Protein AF-A0A3L7WQB8-F1 (afdb_monomer_lite)

Secondary structure (DSSP, 8-state):
-PPP------EEEE---TTS-HHHHHHHHHHHH-PEEE----TT-TTHHHHHH-HHHHHHHHHHHHHHHHHHHHHHHHH--S-EEEES-HHHHHHH--

Foldseek 3Di:
DDDDPPQDAAEAEDDDDPPPCLVVVQVVVCVVPVAAEAEDDPPDQPCPVVCVVPVVVCVVVSVVVNVVVLVVSVVVVVPDSHHYYYYDHPVNCVPPPD

Sequence (98 aa):
MQQPNHNRRFHVSIAGNIGVGKSTLVQILVEEFGWQPYYELVSDHPYLDDYYGDRERWGFHSQIWFLTQRFEQHLEIADTPSSILEDRSMYEDYEIFV

Radius of gyration: 16.56 Å; chains: 1; bounding box: 36×27×58 Å

Structure (mmCIF, N/CA/C/O backbone):
data_AF-A0A3L7WQB8-F1
#
_entry.id   AF-A0A3L7WQB8-F1
#
loop_
_atom_site.group_PDB
_atom_site.id
_atom_site.type_symbol
_atom_site.label_atom_id
_atom_site.label_alt_id
_atom_site.label_comp_id
_atom_site.label_asym_id
_atom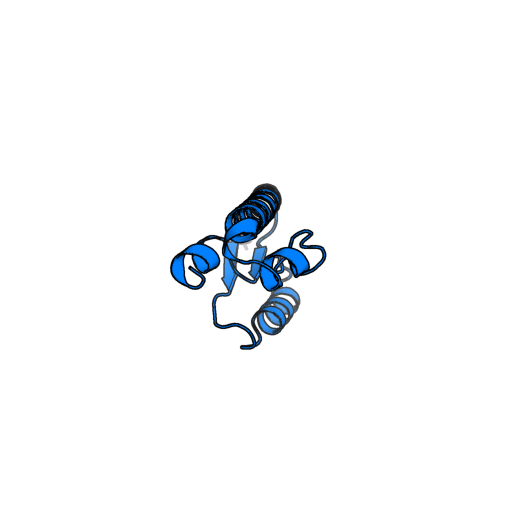_site.label_entity_id
_atom_site.label_seq_id
_atom_site.pdbx_PDB_ins_code
_atom_site.Cartn_x
_atom_site.Cartn_y
_atom_site.Cartn_z
_atom_site.occupancy
_atom_site.B_iso_or_equiv
_atom_site.auth_seq_id
_atom_site.auth_comp_id
_atom_site.auth_asym_id
_atom_site.auth_atom_id
_atom_site.pdbx_PDB_model_num
ATOM 1 N N . MET A 1 1 ? -20.917 -0.708 35.702 1.00 40.84 1 MET A N 1
ATOM 2 C CA . MET A 1 1 ? -19.957 -1.473 34.880 1.00 40.84 1 MET A CA 1
ATOM 3 C C . MET A 1 1 ? -19.376 -0.501 33.868 1.00 40.84 1 MET A C 1
ATOM 5 O O . MET A 1 1 ? -20.115 -0.022 33.019 1.00 40.84 1 MET A O 1
ATOM 9 N N . GLN A 1 2 ? -18.126 -0.082 34.065 1.00 35.38 2 GLN A N 1
ATOM 10 C CA . GLN A 1 2 ? -17.453 0.899 33.210 1.00 35.38 2 GLN A CA 1
ATOM 11 C C . GLN A 1 2 ? -17.126 0.221 31.870 1.00 35.38 2 GLN A C 1
ATOM 13 O O . GLN A 1 2 ? -16.479 -0.825 31.869 1.00 35.38 2 GLN A O 1
ATOM 18 N N . GLN A 1 3 ? -17.604 0.771 30.753 1.00 44.72 3 GLN A N 1
ATOM 19 C CA . GLN A 1 3 ? -17.222 0.292 29.422 1.00 44.72 3 GLN A CA 1
ATOM 20 C C . GLN A 1 3 ? -15.720 0.564 29.197 1.00 44.72 3 GLN A C 1
ATOM 22 O O . GLN A 1 3 ? -15.242 1.613 29.641 1.00 44.72 3 GLN A O 1
ATOM 27 N N . PRO A 1 4 ? -14.950 -0.332 28.551 1.00 44.31 4 PRO A N 1
ATOM 28 C CA . PRO A 1 4 ? -13.532 -0.084 28.308 1.00 44.31 4 PRO A CA 1
ATOM 29 C C . PRO A 1 4 ? -13.375 1.087 27.330 1.00 44.31 4 PRO A C 1
ATOM 31 O O . PRO A 1 4 ? -14.054 1.124 26.306 1.00 44.31 4 PRO A O 1
ATOM 34 N N . ASN A 1 5 ? -12.467 2.022 27.619 1.00 48.69 5 ASN A N 1
ATOM 35 C CA . ASN A 1 5 ? -12.050 3.081 26.693 1.00 48.69 5 ASN A CA 1
ATOM 36 C C . ASN A 1 5 ? -11.554 2.469 25.366 1.00 48.69 5 ASN A C 1
ATOM 38 O O . ASN A 1 5 ? -10.424 1.989 25.295 1.00 48.69 5 ASN A O 1
ATOM 42 N N . HIS A 1 6 ? -12.370 2.497 24.311 1.00 50.53 6 HIS A N 1
ATOM 43 C CA . HIS A 1 6 ? -12.023 1.984 22.978 1.00 50.53 6 HIS A CA 1
ATOM 44 C C . HIS A 1 6 ? -11.503 3.098 22.061 1.00 50.53 6 HIS A C 1
ATOM 46 O O . HIS A 1 6 ? -12.119 3.393 21.047 1.00 50.53 6 HIS A O 1
ATOM 52 N N . ASN A 1 7 ? -10.377 3.739 22.396 1.00 61.03 7 ASN A N 1
ATOM 53 C CA . ASN A 1 7 ? -9.801 4.770 21.514 1.00 61.03 7 ASN A CA 1
ATOM 54 C C . ASN A 1 7 ? -8.429 4.405 20.934 1.00 61.03 7 ASN A C 1
ATOM 56 O O . ASN A 1 7 ? -7.633 5.283 20.610 1.00 61.03 7 ASN A O 1
ATOM 60 N N . ARG A 1 8 ? -8.120 3.107 20.822 1.00 78.88 8 ARG A N 1
ATOM 61 C CA . ARG A 1 8 ? -6.887 2.640 20.178 1.00 78.88 8 ARG A CA 1
ATOM 62 C C . ARG A 1 8 ? -7.197 2.152 18.764 1.00 78.88 8 ARG A C 1
ATOM 64 O O . ARG A 1 8 ? -7.762 1.077 18.601 1.00 78.88 8 ARG A O 1
ATOM 71 N N . ARG A 1 9 ? -6.799 2.948 17.768 1.00 89.31 9 ARG A N 1
ATOM 72 C CA . ARG A 1 9 ? -6.767 2.566 16.350 1.00 89.31 9 ARG A CA 1
ATOM 73 C C . ARG A 1 9 ? -5.582 1.633 16.098 1.00 89.31 9 ARG A C 1
ATOM 75 O O . ARG A 1 9 ? -4.486 1.892 16.601 1.00 89.31 9 ARG A O 1
ATOM 82 N N . PHE A 1 10 ? -5.789 0.579 15.317 1.00 94.25 10 PHE A N 1
ATOM 83 C CA . PHE A 1 10 ? -4.724 -0.311 14.854 1.00 94.25 10 PHE A CA 1
ATOM 84 C C . PHE A 1 10 ? -4.432 -0.073 13.370 1.00 94.25 10 PHE A C 1
ATOM 86 O O . PHE A 1 10 ? -5.353 0.109 12.581 1.00 94.25 10 PHE A O 1
ATOM 93 N N . HIS A 1 11 ? -3.151 -0.085 13.006 1.00 94.44 11 HIS A N 1
ATOM 94 C CA . HIS A 1 11 ? -2.672 -0.170 11.624 1.00 94.44 11 HIS A CA 1
ATOM 95 C C . HIS A 1 11 ? -1.907 -1.477 11.525 1.00 94.44 11 HIS A C 1
ATOM 97 O O . HIS A 1 11 ? -0.880 -1.638 12.185 1.00 94.44 11 HIS A O 1
ATOM 103 N N . VAL A 1 12 ? -2.447 -2.428 10.767 1.00 94.56 12 VAL A N 1
ATOM 104 C CA . VAL A 1 12 ? -1.831 -3.740 10.571 1.00 94.56 12 VAL A CA 1
ATOM 105 C C . VAL A 1 12 ? -1.598 -3.958 9.086 1.00 94.56 12 VAL A C 1
ATOM 107 O O . VAL A 1 12 ? -2.543 -3.913 8.309 1.00 94.56 12 VAL A O 1
ATOM 110 N N . SER A 1 13 ? -0.353 -4.225 8.704 1.00 92.88 13 SER A N 1
ATOM 111 C CA . SER A 1 13 ? -0.004 -4.611 7.336 1.00 92.88 13 SER A CA 1
ATOM 112 C C . SER A 1 13 ? 0.242 -6.117 7.276 1.00 92.88 13 SER A C 1
ATOM 114 O O . SER A 1 13 ? 0.925 -6.678 8.137 1.00 92.88 13 SER A O 1
ATOM 116 N N . ILE A 1 14 ? -0.313 -6.778 6.264 1.00 92.12 14 ILE A N 1
ATOM 117 C CA . ILE A 1 14 ? -0.101 -8.199 5.994 1.00 92.12 14 ILE A CA 1
ATOM 118 C C . ILE A 1 14 ? 1.018 -8.327 4.966 1.00 92.12 14 ILE A C 1
ATOM 120 O O . ILE A 1 14 ? 0.906 -7.799 3.861 1.00 92.12 14 ILE A O 1
ATOM 124 N N . ALA A 1 15 ? 2.080 -9.044 5.340 1.00 89.94 15 ALA A N 1
ATOM 125 C CA . ALA A 1 15 ? 3.261 -9.224 4.508 1.00 89.94 15 ALA A CA 1
ATOM 126 C C . ALA A 1 15 ? 3.450 -10.673 4.042 1.00 89.94 15 ALA A C 1
ATOM 128 O O . ALA A 1 15 ? 3.071 -11.616 4.742 1.00 89.94 15 ALA A O 1
ATOM 129 N N . GLY A 1 16 ? 4.053 -10.861 2.865 1.00 86.62 16 GLY A N 1
ATOM 130 C CA . GLY A 1 16 ? 4.354 -12.190 2.323 1.00 86.62 16 GLY A CA 1
ATOM 131 C C . GLY A 1 16 ? 4.460 -12.272 0.799 1.00 86.62 16 GLY A C 1
ATOM 132 O O . GLY A 1 16 ? 4.090 -11.356 0.066 1.00 86.62 16 GLY A O 1
ATOM 133 N N . ASN A 1 17 ? 4.935 -13.417 0.304 1.00 84.94 17 ASN A N 1
ATOM 134 C CA . ASN A 1 17 ? 5.206 -13.628 -1.122 1.00 84.94 17 ASN A CA 1
ATOM 135 C C . ASN A 1 17 ? 3.979 -13.407 -2.026 1.00 84.94 17 ASN A C 1
ATOM 137 O O . ASN A 1 17 ? 2.819 -13.550 -1.623 1.00 84.94 17 ASN A O 1
ATOM 141 N N . ILE A 1 18 ? 4.245 -13.090 -3.294 1.00 81.44 18 ILE A N 1
ATOM 142 C CA . ILE A 1 18 ? 3.215 -13.007 -4.335 1.00 81.44 18 ILE A CA 1
ATOM 143 C C . ILE A 1 18 ? 2.525 -14.374 -4.461 1.00 81.44 18 ILE A C 1
ATOM 145 O O . ILE A 1 18 ? 3.183 -15.412 -4.503 1.00 81.44 18 ILE A O 1
ATOM 149 N N . GLY A 1 19 ? 1.189 -14.376 -4.490 1.00 84.88 19 GLY A N 1
ATOM 150 C CA . GLY A 1 19 ? 0.385 -15.593 -4.646 1.00 84.88 19 GLY A CA 1
ATOM 151 C C . GLY A 1 19 ? 0.139 -16.413 -3.371 1.00 84.88 19 GLY A C 1
ATOM 152 O O . GLY A 1 19 ? -0.528 -17.438 -3.452 1.00 84.88 19 GLY A O 1
ATOM 153 N N . VAL A 1 20 ? 0.605 -15.977 -2.190 1.00 91.44 20 VAL A N 1
ATOM 154 C CA . VAL A 1 20 ? 0.386 -16.711 -0.918 1.00 91.44 20 VAL A CA 1
ATOM 155 C C . VAL A 1 20 ? -1.032 -16.556 -0.335 1.00 91.44 20 VAL A C 1
ATOM 157 O O . VAL A 1 20 ? -1.387 -17.251 0.610 1.00 91.44 20 VAL A O 1
ATOM 160 N N . GLY A 1 21 ? -1.854 -15.656 -0.891 1.00 92.12 21 GLY A N 1
ATOM 161 C CA . GLY A 1 21 ? -3.234 -15.424 -0.437 1.00 92.12 21 GLY A CA 1
ATOM 162 C C . GLY A 1 21 ? -3.413 -14.284 0.575 1.00 92.12 21 GLY A C 1
ATOM 163 O O . GLY A 1 21 ? -4.356 -14.314 1.361 1.00 92.12 21 GLY A O 1
ATOM 164 N N . LYS A 1 22 ? -2.536 -13.268 0.564 1.00 93.56 22 LYS A N 1
ATOM 165 C CA . LYS A 1 22 ? -2.625 -12.097 1.461 1.00 93.56 22 LYS A CA 1
ATOM 166 C C . LYS A 1 22 ? -3.965 -11.370 1.362 1.00 93.56 22 LYS A C 1
ATOM 168 O O . LYS A 1 22 ? -4.617 -11.182 2.383 1.00 93.56 22 LYS A O 1
ATOM 173 N N . SER A 1 23 ? -4.415 -11.058 0.148 1.00 92.81 23 SER A N 1
ATOM 174 C CA . SER A 1 23 ? -5.684 -10.358 -0.084 1.00 92.81 23 SER A CA 1
ATOM 175 C C . SER A 1 23 ? -6.878 -11.139 0.470 1.00 92.81 23 SER A C 1
ATOM 177 O O . SER A 1 23 ? -7.784 -10.559 1.061 1.00 92.81 23 SER A O 1
ATOM 179 N N . THR A 1 24 ? -6.848 -12.472 0.362 1.00 95.12 24 THR A N 1
ATOM 180 C CA . THR A 1 24 ? -7.861 -13.354 0.960 1.00 95.12 24 THR A CA 1
ATOM 181 C C . THR A 1 24 ? -7.828 -13.297 2.486 1.00 95.12 24 THR A C 1
ATOM 183 O O . THR A 1 24 ? -8.878 -13.215 3.115 1.00 95.12 24 THR A O 1
ATOM 186 N N . LEU A 1 25 ? -6.638 -13.304 3.095 1.00 95.44 25 LEU A N 1
ATOM 187 C CA . LEU A 1 25 ? -6.501 -13.146 4.543 1.00 95.44 25 LEU A CA 1
ATOM 188 C C . LEU A 1 25 ? -7.012 -11.775 5.010 1.00 95.44 25 LEU A C 1
ATOM 190 O O . LEU A 1 25 ? -7.742 -11.711 5.994 1.00 95.44 25 LEU A O 1
ATOM 194 N N . VAL A 1 26 ? -6.674 -10.695 4.298 1.00 95.69 26 VAL A N 1
ATOM 195 C CA . VAL A 1 26 ? -7.176 -9.342 4.586 1.00 95.69 26 VAL A CA 1
ATOM 196 C C . VAL A 1 26 ? -8.700 -9.322 4.560 1.00 95.69 26 VAL A C 1
ATOM 198 O O . VAL A 1 26 ? -9.302 -8.839 5.515 1.00 95.69 26 VAL A O 1
ATOM 201 N N . GLN A 1 27 ? -9.322 -9.907 3.534 1.00 95.50 27 GLN A N 1
ATOM 202 C CA . GLN A 1 27 ? -10.778 -9.979 3.436 1.00 95.50 27 GLN A CA 1
ATOM 203 C C . GLN A 1 27 ? -11.404 -10.698 4.643 1.00 95.50 27 GLN A C 1
ATOM 205 O O . GLN A 1 27 ? -12.313 -10.154 5.266 1.00 95.50 27 GLN A O 1
ATOM 210 N N . ILE A 1 28 ? -10.888 -11.875 5.014 1.00 96.88 28 ILE A N 1
ATOM 211 C CA . ILE A 1 28 ? -11.387 -12.639 6.171 1.00 96.88 28 ILE A CA 1
ATOM 212 C C . ILE A 1 28 ? -11.282 -11.805 7.456 1.00 96.88 28 ILE A C 1
ATOM 214 O O . ILE A 1 28 ? -12.225 -11.727 8.237 1.00 96.88 28 ILE A O 1
ATOM 218 N N . LEU A 1 29 ? -10.142 -11.148 7.681 1.00 96.12 29 LEU A N 1
ATOM 219 C CA . LEU A 1 29 ? -9.923 -10.345 8.886 1.00 96.12 29 LEU A CA 1
ATOM 220 C C . LEU A 1 29 ? -10.812 -9.091 8.919 1.00 96.12 29 LEU A C 1
ATOM 222 O O . LEU A 1 29 ? -11.271 -8.689 9.986 1.00 96.12 29 LEU A O 1
ATOM 226 N N . VAL A 1 30 ? -11.075 -8.476 7.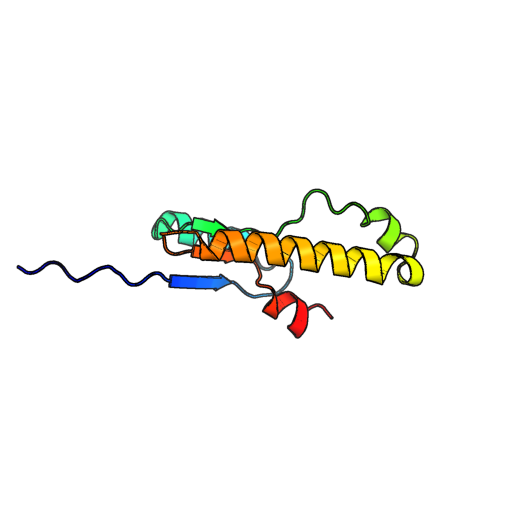769 1.00 95.50 30 VAL A N 1
ATOM 227 C CA . VAL A 1 30 ? -11.992 -7.335 7.642 1.00 95.50 30 VAL A CA 1
ATOM 228 C C . VAL A 1 30 ? -13.422 -7.741 7.975 1.00 95.50 30 VAL A C 1
ATOM 230 O O . VAL A 1 30 ? -14.094 -7.013 8.702 1.00 95.50 30 VAL A O 1
ATOM 233 N N . GLU A 1 31 ? -13.875 -8.900 7.493 1.00 95.56 31 GLU A N 1
ATOM 234 C CA . GLU A 1 31 ? -15.207 -9.438 7.792 1.00 95.56 31 GLU A CA 1
ATOM 235 C C . GLU A 1 31 ? -15.381 -9.732 9.294 1.00 95.56 31 GLU A C 1
ATOM 237 O O . GLU A 1 31 ? -16.429 -9.423 9.861 1.00 95.56 31 GLU A O 1
ATOM 242 N N . GLU A 1 32 ? -14.343 -10.249 9.958 1.00 96.50 32 GLU A N 1
ATOM 243 C CA . GLU A 1 32 ? -14.365 -10.564 11.394 1.00 96.50 32 GLU A CA 1
ATOM 244 C C . GLU A 1 32 ? -14.251 -9.323 12.299 1.00 96.50 32 GLU A C 1
ATOM 246 O O . GLU A 1 32 ? -14.922 -9.230 13.330 1.00 96.50 32 GLU A O 1
ATOM 251 N N . PHE A 1 33 ? -13.396 -8.355 11.946 1.00 94.25 33 PHE A N 1
ATOM 252 C CA . PHE A 1 33 ? -13.084 -7.210 12.813 1.00 94.25 33 PHE A CA 1
ATOM 253 C C . PHE A 1 33 ? -13.784 -5.901 12.429 1.00 94.25 33 PHE A C 1
ATOM 255 O O . PHE A 1 33 ? -13.775 -4.956 13.223 1.00 94.25 33 PHE A O 1
ATOM 262 N N . GLY A 1 34 ? -14.367 -5.809 11.232 1.00 93.94 34 GLY A N 1
ATOM 263 C CA . GLY A 1 34 ? -14.973 -4.580 10.710 1.00 93.94 34 GLY A CA 1
ATOM 264 C C . GLY A 1 34 ? -13.965 -3.449 10.468 1.00 93.94 34 GLY A C 1
ATOM 265 O O . GLY A 1 34 ? -14.306 -2.276 10.617 1.00 93.94 34 GLY A O 1
ATOM 266 N N . TRP A 1 35 ? -12.704 -3.784 10.181 1.00 95.50 35 TRP A N 1
ATOM 267 C CA . TRP A 1 35 ? -11.633 -2.812 9.912 1.00 95.50 35 TRP A CA 1
ATOM 268 C C . TRP A 1 35 ? -11.629 -2.383 8.442 1.00 95.50 35 TRP A C 1
ATOM 270 O O . TRP A 1 35 ? -12.122 -3.108 7.586 1.00 95.50 35 TRP A O 1
ATOM 280 N N . GLN A 1 36 ? -11.062 -1.216 8.136 1.00 96.00 36 GLN A N 1
ATOM 281 C CA . GLN A 1 36 ? -10.987 -0.716 6.760 1.00 96.00 36 GLN A CA 1
ATOM 282 C C . GLN A 1 36 ? -9.852 -1.421 5.988 1.00 96.00 36 GLN A C 1
ATOM 284 O O . GLN A 1 36 ? -8.696 -1.314 6.410 1.00 96.00 36 GLN A O 1
ATOM 289 N N . PRO A 1 37 ? -10.133 -2.116 4.871 1.00 95.69 37 PRO A N 1
ATOM 290 C CA . PRO A 1 37 ? -9.090 -2.680 4.023 1.00 95.69 37 PRO A CA 1
ATOM 291 C C . PRO A 1 37 ? -8.439 -1.631 3.119 1.00 95.69 37 PRO A C 1
ATOM 293 O O . PRO A 1 37 ? -9.120 -0.767 2.569 1.00 95.69 37 PRO A O 1
ATOM 296 N N . TYR A 1 38 ? -7.145 -1.808 2.879 1.00 94.06 38 TYR A N 1
ATOM 297 C CA . TYR A 1 38 ? -6.353 -1.129 1.861 1.00 94.06 38 TYR A CA 1
ATOM 298 C C . TYR A 1 38 ? -5.629 -2.181 1.031 1.00 94.06 38 TYR A C 1
ATOM 300 O O . TYR A 1 38 ? -4.744 -2.856 1.544 1.00 94.06 38 TYR A O 1
ATOM 308 N N . TYR A 1 39 ? -6.029 -2.360 -0.226 1.00 91.00 39 TYR A N 1
ATOM 309 C CA . TYR A 1 39 ? -5.458 -3.386 -1.101 1.00 91.00 39 TYR A CA 1
ATOM 310 C C . TYR A 1 39 ? -4.292 -2.855 -1.945 1.00 91.00 39 TYR A C 1
ATOM 312 O O . TYR A 1 39 ? -4.135 -1.644 -2.123 1.00 91.00 39 TYR A O 1
ATOM 320 N N . GLU A 1 40 ? -3.492 -3.769 -2.496 1.00 83.31 40 GLU A N 1
ATOM 321 C CA . GLU A 1 40 ? -2.456 -3.434 -3.473 1.00 83.31 40 GLU A CA 1
ATOM 322 C C . GLU A 1 40 ? -3.077 -2.799 -4.732 1.00 83.31 40 GLU A C 1
ATOM 324 O O . GLU A 1 40 ? -4.035 -3.318 -5.311 1.00 83.31 40 GLU A O 1
ATOM 329 N N . LEU A 1 41 ? -2.515 -1.671 -5.172 1.00 75.44 41 LEU A N 1
ATOM 330 C CA . LEU A 1 41 ? -2.927 -0.969 -6.387 1.00 75.44 41 LEU A CA 1
ATOM 331 C C . LEU A 1 41 ? -2.322 -1.673 -7.611 1.00 75.44 41 LEU A C 1
ATOM 333 O O . LEU A 1 41 ? -1.192 -1.399 -8.005 1.00 75.44 41 LEU A O 1
ATOM 337 N N . VAL A 1 42 ? -3.070 -2.618 -8.187 1.00 67.00 42 VAL A N 1
ATOM 338 C CA . VAL A 1 42 ? -2.627 -3.405 -9.358 1.00 67.00 42 VAL A CA 1
ATOM 339 C C . VAL A 1 42 ? -3.205 -2.867 -10.674 1.00 67.00 42 VAL A C 1
ATOM 341 O O . VAL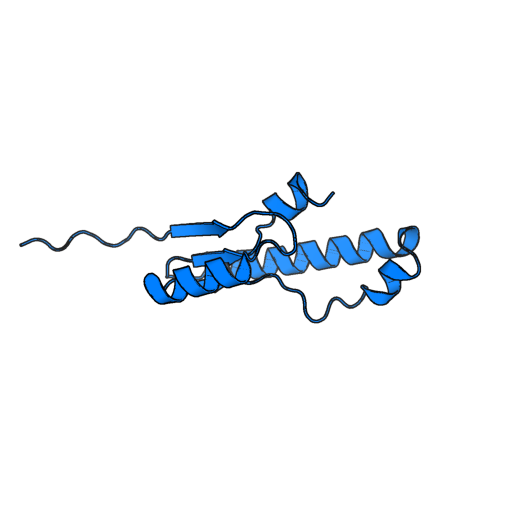 A 1 42 ? -2.627 -3.069 -11.741 1.00 67.00 42 VAL A O 1
ATOM 344 N N . SER A 1 43 ? -4.347 -2.182 -10.630 1.00 58.56 43 SER A N 1
ATOM 345 C CA . SER A 1 43 ? -5.054 -1.720 -11.826 1.00 58.56 43 SER A CA 1
ATOM 346 C C . SER A 1 43 ? -4.603 -0.316 -12.236 1.00 58.56 43 SER A C 1
ATOM 348 O O . SER A 1 43 ? -4.679 0.602 -11.428 1.00 58.56 43 SER A O 1
ATOM 350 N N . ASP A 1 44 ? -4.191 -0.176 -13.500 1.00 71.25 44 ASP A N 1
ATOM 351 C CA . ASP A 1 44 ? -3.838 1.068 -14.212 1.00 71.25 44 ASP A CA 1
ATOM 352 C C . ASP A 1 44 ? -2.392 1.590 -14.083 1.00 71.25 44 ASP A C 1
ATOM 354 O O . ASP A 1 44 ? -2.160 2.793 -14.191 1.00 71.25 44 ASP A O 1
ATOM 358 N N . HIS A 1 45 ? -1.384 0.717 -13.945 1.00 83.06 45 HIS A N 1
ATOM 359 C CA . HIS A 1 45 ? 0.022 1.137 -14.069 1.00 83.06 45 HIS A CA 1
ATOM 360 C C . HIS A 1 45 ? 0.359 1.535 -15.531 1.00 83.06 45 HIS A C 1
ATOM 362 O O . HIS A 1 45 ? 0.536 0.654 -16.381 1.00 83.06 45 HIS A O 1
ATOM 368 N N . PRO A 1 46 ? 0.534 2.835 -15.854 1.00 88.19 46 PRO A N 1
ATOM 369 C CA . PRO A 1 46 ? 0.605 3.323 -17.236 1.00 88.19 46 PRO A CA 1
ATOM 370 C C . PRO A 1 46 ? 1.900 2.932 -17.953 1.00 88.19 46 PRO A C 1
ATOM 372 O O . PRO A 1 46 ? 1.949 2.947 -19.176 1.00 88.19 46 PRO A O 1
ATOM 375 N N . TYR A 1 47 ? 2.943 2.568 -17.204 1.00 88.31 47 TYR A N 1
ATOM 376 C CA . TYR A 1 47 ? 4.254 2.209 -17.750 1.00 88.31 47 TYR A CA 1
ATOM 377 C C . TYR A 1 47 ? 4.503 0.696 -17.746 1.00 88.31 47 TYR A C 1
ATOM 379 O O . TYR A 1 47 ? 5.654 0.280 -17.812 1.00 88.31 47 TYR A O 1
ATOM 387 N N . LEU A 1 48 ? 3.474 -0.144 -17.553 1.00 86.81 48 LEU A N 1
ATOM 388 C CA . LEU A 1 48 ? 3.701 -1.570 -17.270 1.00 86.81 48 LEU A CA 1
ATOM 389 C C . LEU A 1 48 ? 4.155 -2.295 -18.535 1.00 86.81 48 LEU A C 1
ATOM 391 O O . LEU A 1 48 ? 5.175 -2.982 -18.527 1.00 86.81 48 LEU A O 1
ATOM 395 N N . ASP A 1 49 ? 3.433 -2.070 -19.630 1.00 89.75 49 ASP A N 1
ATOM 396 C CA . ASP A 1 49 ? 3.767 -2.616 -20.944 1.00 89.75 49 ASP A CA 1
ATOM 397 C C . ASP A 1 49 ? 5.136 -2.108 -21.418 1.00 89.75 49 ASP A C 1
ATOM 399 O O . ASP A 1 49 ? 5.984 -2.888 -21.854 1.00 89.75 49 ASP A O 1
ATOM 403 N N . ASP A 1 50 ? 5.386 -0.809 -21.238 1.00 90.94 50 ASP A N 1
ATOM 404 C CA . ASP A 1 50 ? 6.658 -0.161 -21.555 1.00 90.94 50 ASP A CA 1
ATOM 405 C C . ASP A 1 50 ? 7.826 -0.732 -20.732 1.00 90.94 50 ASP A C 1
ATOM 407 O O . ASP A 1 50 ? 8.897 -1.008 -21.275 1.00 90.94 50 ASP A O 1
ATOM 411 N N . TYR A 1 51 ? 7.616 -0.981 -19.437 1.00 88.19 51 TYR A N 1
ATOM 412 C CA . TYR A 1 51 ? 8.596 -1.61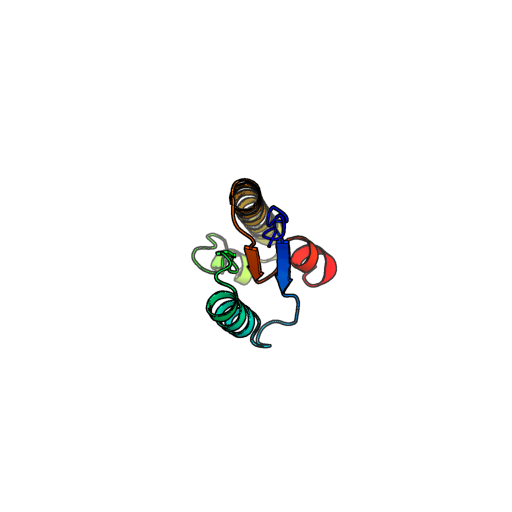8 -18.557 1.00 88.19 51 TYR A CA 1
ATOM 413 C C . TYR A 1 51 ? 8.940 -3.038 -19.008 1.00 88.19 51 TYR A C 1
ATOM 415 O O . TYR A 1 51 ? 10.115 -3.409 -19.032 1.00 88.19 51 TYR A O 1
ATOM 423 N N . TYR A 1 52 ? 7.945 -3.838 -19.401 1.00 87.38 52 TYR A N 1
ATOM 424 C CA . TYR A 1 52 ? 8.206 -5.173 -19.939 1.00 87.38 52 TYR A CA 1
ATOM 425 C C . TYR A 1 52 ? 8.891 -5.142 -21.313 1.00 87.38 52 TYR A C 1
ATOM 427 O O . TYR A 1 52 ? 9.616 -6.087 -21.633 1.00 87.38 52 TYR A O 1
ATOM 435 N N . GLY A 1 53 ? 8.709 -4.070 -22.090 1.00 93.25 53 GLY A N 1
ATOM 436 C CA . GLY A 1 53 ? 9.392 -3.847 -23.365 1.00 93.25 53 GLY A CA 1
ATOM 437 C C . GLY A 1 53 ? 10.846 -3.378 -23.230 1.00 93.25 53 GLY A C 1
ATOM 438 O O . GLY A 1 53 ? 11.709 -3.863 -23.959 1.00 93.25 53 GLY A O 1
ATOM 439 N N . ASP A 1 54 ? 11.131 -2.460 -22.303 1.00 93.69 54 ASP A N 1
ATOM 440 C CA . ASP A 1 54 ? 12.467 -1.896 -22.063 1.00 93.69 54 ASP A CA 1
ATOM 441 C C . ASP A 1 54 ? 12.629 -1.454 -20.596 1.00 93.69 54 ASP A C 1
ATOM 443 O O . ASP A 1 54 ? 12.333 -0.321 -20.201 1.00 93.69 54 ASP A O 1
ATOM 447 N N . ARG A 1 55 ? 13.140 -2.372 -19.770 1.00 90.12 55 ARG A N 1
ATOM 448 C CA . ARG A 1 55 ? 13.318 -2.146 -18.328 1.00 90.12 55 ARG A CA 1
ATOM 449 C C . ARG A 1 55 ? 14.335 -1.057 -18.003 1.00 90.12 55 ARG A C 1
ATOM 451 O O . ARG A 1 55 ? 14.168 -0.379 -16.993 1.00 90.12 55 ARG A O 1
ATOM 458 N N . GLU A 1 56 ? 15.385 -0.897 -18.809 1.00 92.69 56 GLU A N 1
ATOM 459 C CA . GLU A 1 56 ? 16.449 0.078 -18.533 1.00 92.69 56 GLU A CA 1
ATOM 460 C C . GLU A 1 56 ? 15.918 1.504 -18.707 1.00 92.69 56 GLU A C 1
ATOM 462 O O . GLU A 1 56 ? 16.165 2.379 -17.876 1.00 92.69 56 GLU A O 1
ATOM 467 N N . ARG A 1 57 ? 15.099 1.720 -19.740 1.00 94.19 57 ARG A N 1
ATOM 468 C CA . ARG A 1 57 ? 14.465 3.011 -20.009 1.00 94.19 57 ARG A CA 1
ATOM 469 C C . ARG A 1 57 ? 13.301 3.327 -19.065 1.00 94.19 57 ARG A C 1
ATOM 471 O O . ARG A 1 57 ? 13.143 4.476 -18.641 1.00 94.19 57 ARG A O 1
ATOM 478 N N . TRP A 1 58 ? 12.466 2.336 -18.753 1.00 94.00 58 TRP A N 1
ATOM 479 C CA . TRP A 1 58 ? 11.186 2.557 -18.066 1.00 94.00 58 TRP A CA 1
ATOM 480 C C . TRP A 1 58 ? 11.177 2.181 -16.586 1.00 94.00 58 TRP A C 1
ATOM 482 O O . TRP A 1 58 ? 10.230 2.533 -15.882 1.00 94.00 58 TRP A O 1
ATOM 492 N N . GLY A 1 59 ? 12.244 1.558 -16.077 1.00 90.38 59 GLY A N 1
ATOM 493 C CA . GLY A 1 59 ? 12.368 1.189 -14.666 1.00 90.38 59 GLY A CA 1
ATOM 494 C C . GLY A 1 59 ? 12.156 2.371 -13.724 1.00 90.38 59 GLY A C 1
ATOM 495 O O . GLY A 1 59 ? 11.344 2.286 -12.811 1.00 90.38 59 GLY A O 1
ATOM 496 N N . PHE A 1 60 ? 12.799 3.511 -13.992 1.00 91.25 60 PHE A N 1
ATOM 497 C CA . PHE A 1 60 ? 12.638 4.706 -13.158 1.00 91.25 60 PH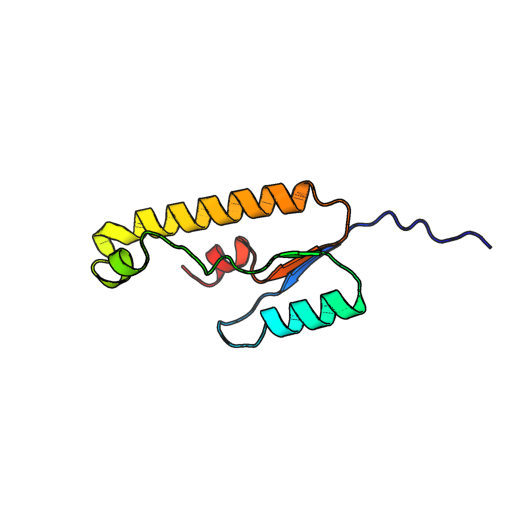E A CA 1
ATOM 498 C C . PHE A 1 60 ? 11.189 5.224 -13.127 1.00 91.25 60 PHE A C 1
ATOM 500 O O . PHE A 1 60 ? 10.660 5.514 -12.059 1.00 91.25 60 PHE A O 1
ATOM 507 N N . HIS A 1 61 ? 10.526 5.299 -14.283 1.00 91.88 61 HIS A N 1
ATOM 508 C CA . HIS A 1 61 ? 9.147 5.789 -14.390 1.00 91.88 61 HIS A CA 1
ATOM 509 C C . HIS A 1 61 ? 8.164 4.886 -13.638 1.00 91.88 61 HIS A C 1
ATOM 511 O O . HIS A 1 61 ? 7.309 5.382 -12.905 1.00 91.88 61 HIS A O 1
ATOM 517 N N . SER A 1 62 ? 8.330 3.568 -13.779 1.00 89.31 62 SER A N 1
ATOM 518 C CA . SER A 1 62 ? 7.540 2.573 -13.054 1.00 89.31 62 SER A CA 1
ATOM 519 C C . SER A 1 62 ? 7.714 2.714 -11.538 1.00 89.31 62 SER A C 1
ATOM 521 O O . SER A 1 62 ? 6.729 2.818 -10.810 1.00 89.31 62 SER A O 1
ATOM 523 N N . GLN A 1 63 ? 8.956 2.835 -11.059 1.00 86.81 63 GLN A N 1
ATOM 524 C CA . GLN A 1 63 ? 9.239 2.989 -9.628 1.00 86.81 63 GLN A CA 1
ATOM 525 C C . GLN A 1 63 ? 8.675 4.295 -9.042 1.00 86.81 63 GLN A C 1
ATOM 527 O O . GLN A 1 63 ? 8.104 4.288 -7.952 1.00 86.81 63 GLN A O 1
ATOM 532 N N . ILE A 1 64 ? 8.760 5.418 -9.768 1.00 90.56 64 ILE A N 1
ATOM 533 C CA . ILE A 1 64 ? 8.161 6.694 -9.334 1.00 90.56 64 ILE A CA 1
ATOM 534 C C . ILE A 1 64 ? 6.631 6.618 -9.283 1.00 90.56 64 ILE A C 1
ATOM 536 O O . ILE A 1 64 ? 6.016 7.195 -8.380 1.00 90.56 64 ILE A O 1
ATOM 540 N N . TRP A 1 65 ? 6.009 5.905 -10.225 1.00 89.31 65 TRP A N 1
ATOM 541 C CA . TRP A 1 65 ? 4.568 5.678 -10.194 1.00 89.31 65 TRP A CA 1
ATOM 542 C C . TRP A 1 65 ? 4.167 4.892 -8.942 1.00 89.31 65 TRP A C 1
ATOM 544 O O . TRP A 1 65 ? 3.332 5.376 -8.180 1.00 89.31 65 TRP A O 1
ATOM 554 N N . PHE A 1 66 ? 4.825 3.758 -8.661 1.00 85.38 66 PHE A N 1
ATOM 555 C CA . PHE A 1 66 ? 4.553 2.964 -7.456 1.00 85.38 66 PHE A CA 1
ATOM 556 C C . PHE A 1 66 ? 4.728 3.786 -6.175 1.00 85.38 66 PHE A C 1
ATOM 558 O O . PHE A 1 66 ? 3.854 3.766 -5.309 1.00 85.38 66 PHE A O 1
ATOM 565 N N . LEU A 1 67 ? 5.803 4.576 -6.077 1.00 87.31 67 LEU A N 1
ATOM 566 C CA . LEU A 1 67 ? 6.039 5.455 -4.929 1.00 87.31 67 LEU A CA 1
ATOM 567 C C . LEU A 1 67 ? 4.900 6.466 -4.726 1.00 87.31 67 LEU A C 1
ATOM 569 O O . LEU A 1 67 ? 4.471 6.691 -3.595 1.00 87.31 67 LEU A O 1
ATOM 573 N N . THR A 1 68 ? 4.405 7.066 -5.811 1.00 89.81 68 THR A N 1
ATOM 574 C CA . THR A 1 68 ? 3.317 8.055 -5.759 1.00 89.81 68 THR A CA 1
ATOM 575 C C . THR A 1 68 ? 2.020 7.408 -5.279 1.00 89.81 68 THR A C 1
ATOM 577 O O . THR A 1 68 ? 1.383 7.922 -4.364 1.00 89.81 68 THR A O 1
ATOM 580 N N . GLN A 1 69 ? 1.676 6.241 -5.826 1.00 88.25 69 GLN A N 1
ATOM 581 C CA . GLN A 1 69 ? 0.496 5.475 -5.420 1.00 88.25 69 GLN A CA 1
ATOM 582 C C . GLN A 1 69 ? 0.545 5.066 -3.940 1.00 88.25 69 GLN A C 1
ATOM 584 O O . GLN A 1 69 ? -0.438 5.209 -3.213 1.00 88.25 69 GLN A O 1
ATOM 589 N N . ARG A 1 70 ? 1.715 4.634 -3.451 1.00 86.75 70 ARG A N 1
ATOM 590 C CA . ARG A 1 70 ? 1.918 4.324 -2.025 1.00 86.75 70 ARG A CA 1
ATOM 591 C C . ARG A 1 70 ? 1.788 5.546 -1.133 1.00 86.75 70 ARG A C 1
ATOM 593 O O . ARG A 1 70 ? 1.227 5.448 -0.045 1.00 86.75 70 ARG A O 1
ATOM 600 N N . PHE A 1 71 ? 2.297 6.687 -1.579 1.00 89.75 71 PHE A N 1
ATOM 601 C CA . PHE A 1 71 ? 2.190 7.925 -0.822 1.00 89.75 71 PHE A CA 1
ATOM 602 C C . PHE A 1 71 ? 0.732 8.384 -0.690 1.00 89.75 71 PHE A C 1
ATOM 604 O O . PHE A 1 71 ? 0.300 8.710 0.413 1.00 89.75 71 PHE A O 1
ATOM 611 N N . GLU A 1 72 ? -0.042 8.342 -1.776 1.00 91.00 72 GLU A N 1
ATOM 612 C CA . GLU A 1 72 ? -1.475 8.668 -1.768 1.00 91.00 72 GLU A CA 1
ATOM 613 C C . GLU A 1 72 ? -2.260 7.746 -0.825 1.00 91.00 72 GLU A C 1
ATOM 615 O O . GLU A 1 72 ? -2.987 8.228 0.045 1.00 91.00 72 GLU A O 1
ATOM 620 N N . GLN A 1 73 ? -2.034 6.432 -0.914 1.00 91.00 73 GLN A N 1
ATOM 621 C CA . GLN A 1 73 ? -2.648 5.450 -0.017 1.00 91.00 73 GLN A CA 1
ATOM 622 C C . GLN A 1 73 ? -2.270 5.692 1.455 1.00 91.00 73 GLN A C 1
ATOM 624 O O . GLN A 1 73 ? -3.112 5.585 2.346 1.00 91.00 73 GLN A O 1
ATOM 629 N N . HIS A 1 74 ? -1.015 6.055 1.734 1.00 91.38 74 HIS A N 1
ATOM 630 C CA . HIS A 1 74 ? -0.567 6.348 3.095 1.00 91.38 74 HIS A CA 1
ATOM 631 C C . HIS A 1 74 ? -1.261 7.582 3.690 1.00 91.38 74 HIS A C 1
ATOM 633 O O . HIS A 1 74 ? -1.601 7.582 4.875 1.00 91.38 74 HIS A O 1
ATOM 639 N N . LEU A 1 75 ? -1.497 8.619 2.879 1.00 93.31 75 LEU A N 1
ATOM 640 C CA . LEU A 1 75 ? -2.269 9.790 3.299 1.00 93.31 75 LEU A CA 1
ATOM 641 C C . LEU A 1 75 ? -3.725 9.414 3.618 1.00 93.31 75 LEU A C 1
ATOM 643 O O . LEU A 1 75 ? -4.240 9.817 4.658 1.00 93.31 75 LEU A O 1
ATOM 647 N N . GLU A 1 76 ? -4.357 8.578 2.793 1.00 93.50 76 GLU A N 1
ATOM 648 C CA . GLU A 1 76 ? -5.724 8.091 3.035 1.00 93.50 76 GLU A CA 1
ATOM 649 C C . GLU A 1 76 ? -5.828 7.273 4.339 1.00 93.50 76 GLU A C 1
ATOM 651 O O . GLU A 1 76 ? -6.724 7.479 5.167 1.00 93.50 76 GLU A O 1
ATOM 656 N N . ILE A 1 77 ? -4.851 6.393 4.582 1.00 93.06 77 ILE A N 1
ATOM 657 C CA . ILE A 1 77 ? -4.739 5.625 5.829 1.00 93.06 77 ILE A CA 1
ATOM 658 C C . ILE A 1 77 ? -4.599 6.558 7.038 1.00 93.06 77 ILE A C 1
ATOM 660 O O . ILE A 1 77 ? -5.229 6.329 8.077 1.00 93.06 77 ILE A O 1
ATOM 664 N N . ALA A 1 78 ? -3.784 7.611 6.926 1.00 92.12 78 ALA A N 1
ATOM 665 C CA . ALA A 1 78 ? -3.570 8.558 8.015 1.00 92.12 78 ALA A CA 1
ATOM 666 C C . ALA A 1 78 ? -4.886 9.227 8.450 1.00 92.12 78 ALA A C 1
ATOM 668 O O . ALA A 1 78 ? -5.149 9.296 9.658 1.00 92.12 78 ALA A O 1
ATOM 669 N N . ASP A 1 79 ? -5.726 9.601 7.481 1.00 93.56 79 ASP A N 1
ATOM 670 C CA . ASP A 1 79 ? -7.021 10.262 7.680 1.00 93.56 79 ASP A CA 1
ATOM 671 C C . ASP A 1 79 ? -8.163 9.299 8.064 1.00 93.56 79 ASP A C 1
ATOM 673 O O . ASP A 1 79 ? -9.243 9.733 8.476 1.00 93.56 79 ASP A O 1
ATOM 677 N N . THR A 1 80 ? -7.938 7.983 8.002 1.00 93.69 80 THR A N 1
ATOM 678 C CA . THR A 1 80 ? -8.961 6.982 8.335 1.00 93.69 80 THR A CA 1
ATOM 679 C C . THR A 1 80 ? -9.214 6.901 9.847 1.00 93.69 80 THR A C 1
ATOM 681 O O . THR A 1 80 ? -8.300 6.581 10.614 1.00 93.69 80 THR A O 1
ATOM 684 N N . PRO A 1 81 ? -10.453 7.128 10.327 1.00 92.19 81 PRO A N 1
ATOM 685 C CA . PRO A 1 81 ? -10.741 7.172 11.763 1.00 92.19 81 PRO A CA 1
ATOM 686 C C . PRO A 1 81 ? -10.841 5.784 12.420 1.00 92.19 81 PRO A C 1
ATOM 688 O O . PRO A 1 81 ? -10.811 5.683 13.647 1.00 92.19 81 PRO A O 1
ATOM 691 N N . SER A 1 82 ? -10.977 4.717 11.629 1.00 93.12 82 SER A N 1
ATOM 692 C CA . SER A 1 82 ? -11.096 3.327 12.080 1.00 93.12 82 SER A CA 1
ATOM 693 C C . SER A 1 82 ? -9.762 2.579 12.007 1.00 93.12 82 SER A C 1
ATOM 695 O O . SER A 1 82 ? -8.794 3.047 11.411 1.00 93.12 82 SER A O 1
ATOM 697 N N . SER A 1 83 ? -9.686 1.411 12.649 1.00 96.06 83 SER A N 1
ATOM 698 C CA . SER A 1 83 ? -8.555 0.499 12.453 1.00 96.06 83 SER A CA 1
ATOM 699 C C . SER A 1 83 ? -8.506 0.013 11.007 1.00 96.06 83 SER A C 1
ATOM 701 O O . SER A 1 8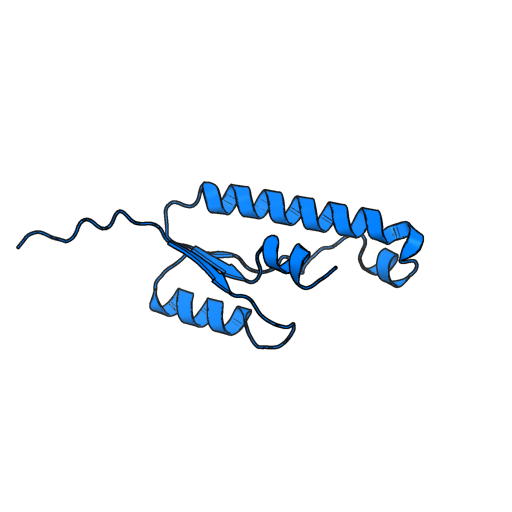3 ? -9.553 -0.149 10.377 1.00 96.06 83 SER A O 1
ATOM 703 N N . ILE A 1 84 ? -7.298 -0.236 10.506 1.00 96.25 84 ILE A N 1
ATOM 704 C CA . ILE A 1 84 ? -7.061 -0.567 9.103 1.00 96.25 84 ILE A CA 1
ATOM 705 C C . ILE A 1 84 ? -6.253 -1.857 8.952 1.00 96.25 84 ILE A C 1
ATOM 707 O O . ILE A 1 84 ? -5.430 -2.198 9.811 1.00 96.25 84 ILE A O 1
ATOM 711 N N . LEU A 1 85 ? -6.494 -2.550 7.839 1.00 95.94 85 LEU A N 1
ATOM 712 C CA . LEU A 1 85 ? -5.706 -3.676 7.345 1.00 95.94 85 LEU A CA 1
ATOM 713 C C . LEU A 1 85 ? -5.156 -3.339 5.964 1.00 95.94 85 LEU A C 1
ATOM 715 O O . LEU A 1 85 ? -5.919 -3.067 5.046 1.00 95.94 85 LEU A O 1
ATOM 719 N N . GLU A 1 86 ? -3.840 -3.375 5.822 1.00 94.25 86 GLU A N 1
ATOM 720 C CA . GLU A 1 86 ? -3.126 -3.046 4.590 1.00 94.25 86 GLU A CA 1
ATOM 721 C C . GLU A 1 86 ? -2.559 -4.323 3.953 1.00 94.25 86 GLU A C 1
ATOM 723 O O . GLU A 1 86 ? -1.810 -5.072 4.585 1.00 94.25 86 GLU A O 1
ATOM 728 N N . ASP A 1 87 ? -2.918 -4.582 2.700 1.00 90.69 87 ASP A N 1
ATOM 729 C CA . ASP A 1 87 ? -2.328 -5.611 1.848 1.00 90.69 87 ASP A CA 1
ATOM 730 C C . ASP A 1 87 ? -1.080 -5.028 1.176 1.00 90.69 87 ASP A C 1
ATOM 732 O O . ASP A 1 87 ? -1.190 -4.218 0.253 1.00 90.69 87 ASP A O 1
ATOM 736 N N . ARG A 1 88 ? 0.098 -5.446 1.667 1.00 84.06 88 ARG A N 1
ATOM 737 C CA . ARG A 1 88 ? 1.436 -4.958 1.287 1.00 84.06 88 ARG A CA 1
ATOM 738 C C . ARG A 1 88 ? 1.681 -3.474 1.607 1.00 84.06 88 ARG A C 1
ATOM 740 O O . ARG A 1 88 ? 1.067 -2.582 1.033 1.00 84.06 88 ARG A O 1
ATOM 747 N N . SER A 1 89 ? 2.673 -3.216 2.460 1.00 85.19 89 SER A N 1
ATOM 748 C CA . SER A 1 89 ? 3.113 -1.862 2.823 1.00 85.19 89 SER A CA 1
ATOM 749 C C . SER A 1 89 ? 4.298 -1.373 1.985 1.00 85.19 89 SER A C 1
ATOM 751 O O . SER A 1 89 ? 5.005 -2.161 1.359 1.00 85.19 89 SER A O 1
ATOM 753 N N . MET A 1 90 ? 4.588 -0.069 2.054 1.00 81.62 90 MET A N 1
ATOM 754 C CA . MET A 1 90 ? 5.784 0.530 1.434 1.00 81.62 90 MET A CA 1
ATOM 755 C C . MET A 1 90 ? 7.100 -0.123 1.903 1.00 81.62 90 MET A C 1
ATOM 757 O O . MET A 1 90 ? 8.064 -0.197 1.144 1.00 81.62 90 MET A O 1
ATOM 761 N N . TYR A 1 91 ? 7.147 -0.616 3.145 1.00 80.12 91 TYR A N 1
ATOM 762 C CA . TYR A 1 91 ? 8.318 -1.326 3.669 1.00 80.12 91 TYR A CA 1
ATOM 763 C C . TYR A 1 91 ? 8.515 -2.686 2.999 1.00 80.12 91 TYR A C 1
ATOM 765 O O . TYR A 1 91 ? 9.650 -3.105 2.804 1.00 80.12 91 TYR A O 1
ATOM 773 N N . GLU A 1 92 ? 7.429 -3.367 2.629 1.00 78.25 92 GLU A N 1
ATOM 774 C CA . GLU A 1 92 ? 7.520 -4.621 1.884 1.00 78.25 92 GLU A CA 1
ATOM 775 C C . GLU A 1 92 ? 8.120 -4.390 0.489 1.00 78.25 92 GLU A C 1
ATOM 777 O O . GLU A 1 92 ? 8.980 -5.161 0.070 1.00 78.25 92 GLU A O 1
ATOM 782 N N . ASP A 1 93 ? 7.728 -3.315 -0.201 1.00 74.38 93 ASP A N 1
ATOM 783 C CA . ASP A 1 93 ? 8.278 -2.983 -1.521 1.00 74.38 93 ASP A CA 1
ATOM 784 C C . ASP A 1 93 ? 9.801 -2.728 -1.448 1.00 74.38 93 ASP A C 1
ATOM 786 O O . ASP A 1 93 ? 10.546 -3.241 -2.280 1.00 74.38 93 ASP A O 1
ATOM 790 N N . TYR A 1 94 ? 10.286 -2.026 -0.412 1.00 72.19 94 TYR A N 1
ATOM 791 C CA . TYR A 1 94 ? 11.721 -1.759 -0.222 1.00 72.19 94 TYR A CA 1
ATOM 792 C C . TYR A 1 94 ? 12.534 -2.974 0.253 1.00 72.19 94 TYR A C 1
ATOM 794 O O . TYR A 1 94 ? 13.660 -3.163 -0.192 1.00 72.19 94 TYR A O 1
ATOM 802 N N . GLU A 1 95 ? 12.013 -3.782 1.177 1.00 70.75 95 GLU A N 1
ATOM 803 C CA . GLU A 1 95 ? 12.788 -4.878 1.783 1.00 70.75 95 GLU A CA 1
ATOM 804 C C . GLU A 1 95 ? 12.691 -6.192 0.989 1.00 70.75 95 GLU A C 1
ATOM 806 O O . GLU A 1 95 ? 13.569 -7.048 1.105 1.00 70.75 95 GLU A O 1
ATOM 811 N N . ILE A 1 96 ? 11.624 -6.387 0.202 1.00 61.50 96 ILE A N 1
ATOM 812 C CA . ILE A 1 96 ? 11.333 -7.668 -0.467 1.00 61.50 96 ILE A CA 1
ATOM 813 C C . ILE A 1 96 ? 11.409 -7.572 -2.000 1.00 61.50 96 ILE A C 1
ATOM 815 O O . ILE A 1 96 ? 11.766 -8.564 -2.637 1.00 61.50 96 ILE A O 1
ATOM 819 N N . PHE A 1 97 ? 11.115 -6.417 -2.609 1.00 60.03 97 PHE A N 1
ATOM 820 C CA . PHE A 1 97 ? 10.930 -6.291 -4.067 1.00 60.03 97 PHE A CA 1
ATOM 821 C C . PHE A 1 97 ? 11.864 -5.265 -4.743 1.00 60.03 97 PHE A C 1
ATOM 823 O O . PHE A 1 97 ? 11.439 -4.549 -5.650 1.00 60.03 97 PHE A O 1
ATOM 830 N N . VAL A 1 98 ? 13.139 -5.245 -4.327 1.00 51.72 98 VAL A N 1
ATOM 831 C CA . VAL A 1 98 ? 14.234 -4.444 -4.929 1.00 51.72 98 VAL A CA 1
ATOM 832 C C . VAL A 1 98 ? 14.609 -4.912 -6.335 1.00 51.72 98 VAL A C 1
ATOM 834 O O . VAL A 1 98 ? 14.786 -6.139 -6.527 1.00 51.72 98 VAL A O 1
#

pLDDT: mean 85.17, std 13.99, range [35.38, 96.88]